Protein AF-A0A4Y2SXS8-F1 (afdb_monomer_lite)

Radius of gyration: 21.06 Å; chains: 1; bounding box: 49×28×58 Å

Sequence (157 aa):
MLSNWAQSSNNVNLASFAVSLQIAERGKPFTDVEYIKDCSIRASEELFCNFRNKAEIMKKIKDLPLSAKTVQDRTAKMSSNVTRMQVEDIQLASALSLAIDESCDIKDTAQVTLFRYVVPRSKRRTTRISTVLRANSWKRYSKCCAKMPGRQWNRYK

Foldseek 3Di:
DVVVVVVLVVVLVVVLLVVLVVCVVVVHQLQCQVVVLVVVLVVLCVVCVPPPCSVVVSVSSVPRPRDSVSSVVSVVVVVVVVVVVVVVQQVQFPDKDKDWDWDADPVRRIWIFIAMATHGPDPDDRDRDRPGPRVCVVVCSVVVVVDDDDDDDDDDD

Structure (mmCIF, N/CA/C/O backbone):
data_AF-A0A4Y2SXS8-F1
#
_entry.id   AF-A0A4Y2SXS8-F1
#
loop_
_atom_site.group_PDB
_atom_site.id
_atom_site.type_symbol
_atom_site.label_atom_id
_atom_site.label_alt_id
_atom_site.label_comp_id
_atom_site.label_asym_id
_atom_site.label_entity_id
_atom_site.label_seq_id
_atom_site.pdbx_PDB_ins_code
_atom_site.Cartn_x
_atom_site.Cartn_y
_atom_site.Cartn_z
_atom_site.occupancy
_atom_site.B_iso_or_equiv
_atom_site.auth_seq_id
_atom_site.auth_comp_id
_atom_site.auth_asym_id
_atom_site.auth_atom_id
_atom_site.pdbx_PDB_model_num
ATOM 1 N N . MET A 1 1 ? 10.613 2.197 31.551 1.00 49.41 1 MET A N 1
ATOM 2 C CA . MET A 1 1 ? 9.353 2.612 30.885 1.00 49.41 1 MET A CA 1
ATOM 3 C C . MET A 1 1 ? 9.552 3.076 29.436 1.00 49.41 1 MET A C 1
ATOM 5 O O . MET A 1 1 ? 8.738 2.705 28.603 1.00 49.41 1 MET A O 1
ATOM 9 N N . LEU A 1 2 ? 10.625 3.805 29.095 1.00 46.62 2 LEU A N 1
ATOM 10 C CA . LEU A 1 2 ? 10.875 4.302 27.724 1.00 46.62 2 LEU A CA 1
ATOM 11 C C . LEU A 1 2 ? 11.125 3.205 26.662 1.00 46.62 2 LEU A C 1
ATOM 13 O O . LEU A 1 2 ? 10.671 3.336 25.528 1.00 46.62 2 LEU A O 1
ATOM 17 N N . SER A 1 3 ? 11.788 2.102 27.023 1.00 59.22 3 SER A N 1
ATOM 18 C CA . SER A 1 3 ? 12.138 1.003 26.103 1.00 59.22 3 SER A CA 1
ATOM 19 C C . SER A 1 3 ? 10.917 0.273 25.526 1.00 59.22 3 SER A C 1
ATOM 21 O O . SER A 1 3 ? 10.840 0.053 24.319 1.00 59.22 3 SER A O 1
ATOM 23 N N . ASN A 1 4 ? 9.925 -0.032 26.366 1.00 62.31 4 ASN A N 1
ATOM 24 C CA . ASN A 1 4 ? 8.699 -0.724 25.948 1.00 62.31 4 ASN A CA 1
ATOM 25 C C . ASN A 1 4 ? 7.821 0.162 25.047 1.00 62.31 4 ASN A C 1
ATOM 27 O O . ASN A 1 4 ? 7.146 -0.332 24.145 1.00 62.31 4 ASN A O 1
ATOM 31 N N . TRP A 1 5 ? 7.851 1.481 25.263 1.00 48.94 5 TRP A N 1
ATOM 32 C CA . TRP A 1 5 ? 7.116 2.445 24.445 1.00 48.94 5 TRP A CA 1
ATOM 33 C C . TRP A 1 5 ? 7.738 2.603 23.053 1.00 48.94 5 TRP A C 1
ATOM 35 O O . TRP A 1 5 ? 7.017 2.562 22.058 1.00 48.94 5 TRP A O 1
ATOM 45 N N . ALA A 1 6 ? 9.073 2.670 22.973 1.00 54.88 6 ALA A N 1
ATOM 46 C CA . ALA A 1 6 ? 9.808 2.678 21.707 1.00 54.88 6 ALA A CA 1
ATOM 47 C C . ALA A 1 6 ? 9.620 1.374 20.907 1.00 54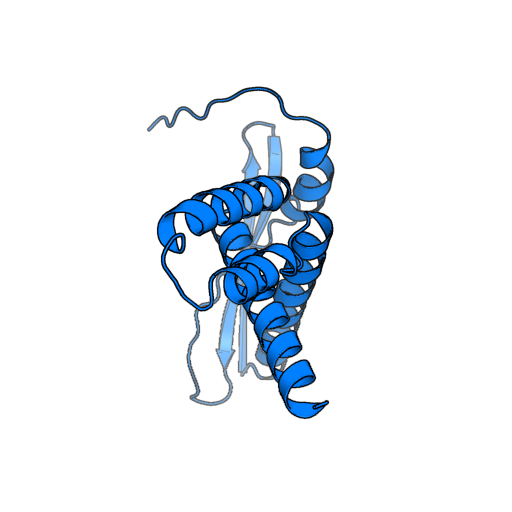.88 6 ALA A C 1
ATOM 49 O O . ALA A 1 6 ? 9.445 1.401 19.691 1.00 54.88 6 ALA A O 1
ATOM 50 N N . GLN A 1 7 ? 9.593 0.216 21.574 1.00 63.19 7 GLN A N 1
ATOM 51 C CA . GLN A 1 7 ? 9.282 -1.058 20.916 1.00 63.19 7 GLN A CA 1
ATOM 52 C C . GLN A 1 7 ? 7.836 -1.104 20.405 1.00 63.19 7 GLN A C 1
ATOM 54 O O . GLN A 1 7 ? 7.592 -1.520 19.273 1.00 63.19 7 GLN A O 1
ATOM 59 N N . SER A 1 8 ? 6.869 -0.636 21.202 1.00 63.81 8 SER A N 1
ATOM 60 C CA . SER A 1 8 ? 5.466 -0.577 20.784 1.00 63.81 8 SER A CA 1
ATOM 61 C C . SER A 1 8 ? 5.254 0.377 19.606 1.00 63.81 8 SER A C 1
ATOM 63 O O . SER A 1 8 ? 4.528 0.029 18.676 1.00 63.81 8 SER A O 1
ATOM 65 N N . SER A 1 9 ? 5.885 1.555 19.606 1.00 68.06 9 SER A N 1
ATOM 66 C CA . SER A 1 9 ? 5.781 2.511 18.497 1.00 68.06 9 SER A CA 1
ATOM 67 C C . SER A 1 9 ? 6.428 1.974 17.216 1.00 68.06 9 SER A C 1
ATOM 69 O O . SER A 1 9 ? 5.865 2.134 16.132 1.00 68.06 9 SER A O 1
ATOM 71 N N . ASN A 1 10 ? 7.542 1.243 17.330 1.00 81.38 10 ASN A N 1
ATOM 72 C CA . ASN A 1 10 ? 8.152 0.532 16.205 1.00 81.38 10 ASN A CA 1
ATOM 73 C C . ASN A 1 10 ? 7.214 -0.536 15.629 1.00 81.38 10 ASN A C 1
ATOM 75 O O . ASN A 1 10 ? 7.024 -0.587 14.415 1.00 81.38 10 ASN A O 1
ATOM 79 N N . ASN A 1 11 ? 6.559 -1.330 16.478 1.00 86.88 11 ASN A N 1
ATOM 80 C CA . ASN A 1 11 ? 5.619 -2.361 16.032 1.00 86.88 11 ASN A CA 1
ATOM 81 C C . ASN A 1 11 ? 4.381 -1.768 15.341 1.00 86.88 11 ASN A C 1
ATOM 83 O O . ASN A 1 11 ? 3.972 -2.252 14.286 1.00 86.88 11 ASN A O 1
ATOM 87 N N . VAL A 1 12 ? 3.816 -0.688 15.890 1.00 88.06 12 VAL A N 1
ATOM 88 C CA . VAL A 1 12 ? 2.689 0.047 15.288 1.00 88.06 12 VAL A CA 1
ATOM 89 C C . VAL A 1 12 ? 3.079 0.610 13.917 1.00 88.06 12 VAL A C 1
ATOM 91 O O . VAL A 1 12 ? 2.334 0.471 12.944 1.00 88.06 12 VAL A O 1
ATOM 94 N N . ASN A 1 13 ? 4.280 1.182 13.803 1.00 89.94 13 ASN A N 1
ATOM 95 C CA . ASN A 1 13 ? 4.802 1.661 12.528 1.00 89.94 13 ASN A CA 1
ATOM 96 C C . ASN A 1 13 ? 4.989 0.518 11.518 1.00 89.94 13 ASN A C 1
ATOM 98 O O . ASN A 1 13 ? 4.536 0.643 10.382 1.00 89.94 13 ASN A O 1
ATOM 102 N N . LEU A 1 14 ? 5.579 -0.613 11.906 1.00 91.06 14 LEU A N 1
ATOM 103 C CA . LEU A 1 14 ? 5.752 -1.766 11.013 1.00 91.06 14 LEU A CA 1
ATOM 104 C C . LEU A 1 14 ? 4.412 -2.318 10.511 1.00 91.06 14 LEU A C 1
ATOM 106 O O . LEU A 1 14 ? 4.238 -2.500 9.305 1.00 91.06 14 LEU A O 1
ATOM 110 N N . ALA A 1 15 ? 3.436 -2.500 11.404 1.00 93.56 15 ALA A N 1
ATOM 111 C CA . ALA A 1 15 ? 2.092 -2.946 11.037 1.00 93.56 15 ALA A CA 1
ATOM 112 C C . ALA A 1 15 ? 1.441 -2.001 10.017 1.00 93.56 15 ALA A C 1
ATOM 114 O O . ALA A 1 15 ? 0.826 -2.430 9.042 1.00 93.56 15 ALA A O 1
ATOM 115 N N . SER A 1 16 ? 1.636 -0.697 10.192 1.00 93.69 16 SER A N 1
ATOM 116 C CA . SER A 1 16 ? 1.074 0.300 9.291 1.00 93.69 16 SER A CA 1
ATOM 117 C C . SER A 1 16 ? 1.722 0.304 7.892 1.00 93.69 16 SER A C 1
ATOM 119 O O . SER A 1 16 ? 1.032 0.559 6.901 1.00 93.69 16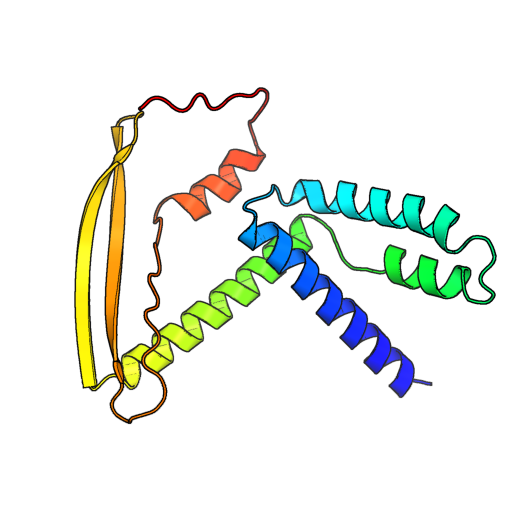 SER A O 1
ATOM 121 N N . PHE A 1 17 ? 3.012 -0.046 7.775 1.00 93.94 17 PHE A N 1
ATOM 122 C CA . PHE A 1 17 ? 3.656 -0.323 6.483 1.00 93.94 17 PHE A CA 1
ATOM 123 C C . PHE A 1 17 ? 3.100 -1.594 5.840 1.00 93.94 17 PHE A C 1
ATOM 125 O O . PHE A 1 17 ? 2.790 -1.572 4.652 1.00 93.94 17 PHE A O 1
ATOM 132 N N . ALA A 1 18 ? 2.910 -2.664 6.616 1.00 94.06 18 ALA A N 1
ATOM 133 C CA . ALA A 1 18 ? 2.363 -3.921 6.110 1.00 94.06 18 ALA A CA 1
ATOM 134 C C . ALA A 1 18 ? 0.947 -3.745 5.533 1.00 94.06 18 ALA A C 1
ATOM 136 O O . ALA A 1 18 ? 0.671 -4.198 4.423 1.00 94.06 18 ALA A O 1
ATOM 137 N N . VAL A 1 19 ? 0.070 -3.016 6.232 1.00 93.62 19 VAL A N 1
ATOM 138 C CA . VAL A 1 19 ? -1.270 -2.684 5.717 1.00 93.62 19 VAL A CA 1
ATOM 139 C C . VAL A 1 19 ? -1.171 -1.831 4.452 1.00 93.62 19 VAL A C 1
ATOM 141 O O . VAL A 1 19 ? -1.836 -2.128 3.464 1.00 93.62 19 VAL A O 1
ATOM 144 N N . SER A 1 20 ? -0.313 -0.804 4.448 1.00 93.56 20 SER A N 1
ATOM 145 C CA . SER A 1 20 ? -0.135 0.068 3.275 1.00 93.56 20 SER A CA 1
ATOM 146 C C . SER A 1 20 ? 0.323 -0.721 2.043 1.00 93.56 20 SER A C 1
ATOM 148 O O . SER A 1 20 ? -0.183 -0.495 0.946 1.00 93.56 20 SER A O 1
ATOM 150 N N . LEU A 1 21 ? 1.232 -1.685 2.229 1.00 92.88 21 LEU A N 1
ATOM 151 C CA . LEU A 1 21 ? 1.699 -2.574 1.169 1.00 92.88 21 LEU A CA 1
ATOM 152 C C . LEU A 1 21 ? 0.553 -3.424 0.608 1.00 92.88 21 LEU A C 1
ATOM 154 O O . LEU A 1 21 ? 0.367 -3.459 -0.602 1.00 92.88 21 LEU A O 1
ATOM 158 N N . GLN A 1 22 ? -0.266 -4.031 1.473 1.00 92.56 22 GLN A N 1
ATOM 159 C CA . GLN A 1 22 ? -1.412 -4.839 1.039 1.00 92.56 22 GLN A CA 1
ATOM 160 C C . GLN A 1 22 ? -2.434 -4.038 0.220 1.00 92.56 22 GLN A C 1
ATOM 162 O O . GLN A 1 22 ? -3.010 -4.558 -0.736 1.00 92.56 22 GLN A O 1
ATOM 167 N N . ILE A 1 23 ? -2.659 -2.768 0.567 1.00 91.38 23 ILE A N 1
ATOM 168 C CA . ILE A 1 23 ? -3.534 -1.873 -0.203 1.00 91.38 23 ILE A CA 1
ATOM 169 C C . ILE A 1 23 ? -2.931 -1.568 -1.577 1.00 91.38 23 ILE A C 1
ATOM 171 O O . ILE A 1 23 ? -3.634 -1.661 -2.587 1.00 91.38 23 ILE A O 1
ATOM 175 N N . ALA A 1 24 ? -1.633 -1.253 -1.618 1.00 90.62 24 ALA A N 1
ATOM 176 C CA . ALA A 1 24 ? -0.918 -0.947 -2.851 1.00 90.62 24 ALA A CA 1
ATOM 177 C C . ALA A 1 24 ? -0.865 -2.152 -3.809 1.00 90.62 24 ALA A C 1
ATOM 179 O O . ALA A 1 24 ? -1.183 -2.005 -4.988 1.00 90.62 24 ALA A O 1
ATOM 180 N N . GLU A 1 25 ? -0.543 -3.348 -3.307 1.00 89.69 25 GLU A N 1
ATOM 181 C CA . GLU A 1 25 ? -0.479 -4.592 -4.092 1.00 89.69 25 GLU A CA 1
ATOM 182 C C . GLU A 1 25 ? -1.832 -4.967 -4.704 1.00 89.69 25 GLU A C 1
ATOM 184 O O . GLU A 1 25 ? -1.902 -5.444 -5.835 1.00 89.69 25 GLU A O 1
ATOM 189 N N . ARG A 1 26 ? -2.927 -4.718 -3.977 1.00 90.06 26 ARG A N 1
ATOM 190 C CA . ARG A 1 26 ? -4.293 -5.002 -4.443 1.00 90.06 26 ARG A CA 1
ATOM 191 C C . ARG A 1 26 ? -4.892 -3.879 -5.293 1.00 90.06 26 ARG A C 1
ATOM 193 O O . ARG A 1 26 ? -6.030 -4.021 -5.743 1.00 90.06 26 ARG A O 1
ATOM 200 N N . GLY A 1 27 ? -4.175 -2.768 -5.480 1.00 88.44 27 GLY A N 1
ATOM 201 C CA . GLY A 1 27 ? -4.645 -1.600 -6.231 1.00 88.44 27 GLY A CA 1
ATOM 202 C C . GLY A 1 27 ? -5.928 -0.988 -5.664 1.00 88.44 27 GLY A C 1
ATOM 203 O O . GLY A 1 27 ? -6.772 -0.513 -6.425 1.00 88.44 27 GLY A O 1
ATOM 204 N N . LYS A 1 28 ? -6.125 -1.062 -4.342 1.00 91.12 28 LYS A N 1
ATOM 205 C CA . LYS A 1 28 ? -7.320 -0.519 -3.684 1.00 91.12 28 LYS A CA 1
ATOM 206 C C . LYS A 1 28 ? -7.172 0.988 -3.436 1.00 91.12 28 LYS A C 1
ATOM 208 O O . LYS A 1 28 ? -6.052 1.455 -3.215 1.00 91.12 28 LYS A O 1
ATOM 213 N N . PRO A 1 29 ? -8.274 1.759 -3.456 1.00 91.50 29 PRO A N 1
ATOM 214 C CA . PRO A 1 29 ? -8.257 3.158 -3.044 1.00 91.50 29 PRO A CA 1
ATOM 215 C C . PRO A 1 29 ? -7.685 3.326 -1.634 1.00 91.50 29 PRO A C 1
ATOM 217 O O . PRO A 1 29 ? -8.006 2.561 -0.729 1.00 91.50 29 PRO A O 1
ATOM 220 N N . PHE A 1 30 ? -6.872 4.360 -1.412 1.00 89.75 30 PHE A N 1
ATOM 221 C CA . PHE A 1 30 ? -6.318 4.628 -0.078 1.00 89.75 30 PHE A CA 1
ATOM 222 C C . PHE A 1 30 ? -7.386 5.059 0.931 1.00 89.75 30 PHE A C 1
ATOM 224 O O . PHE A 1 30 ? -7.183 4.897 2.127 1.00 89.75 30 PHE A O 1
ATOM 231 N N . THR A 1 31 ? -8.532 5.551 0.458 1.00 90.25 31 THR A N 1
ATOM 232 C CA . THR A 1 31 ? -9.718 5.842 1.278 1.00 90.25 31 THR A CA 1
ATOM 233 C C . THR A 1 31 ? -10.297 4.588 1.932 1.00 90.25 31 THR A C 1
ATOM 235 O O . THR A 1 31 ? -10.824 4.669 3.036 1.00 90.25 31 THR A O 1
ATOM 238 N N . ASP A 1 32 ? -10.140 3.412 1.312 1.00 89.75 32 ASP A N 1
ATOM 239 C CA . ASP A 1 32 ? -10.649 2.149 1.862 1.00 89.75 32 ASP A CA 1
ATOM 240 C C . ASP A 1 32 ? -9.946 1.776 3.177 1.00 89.75 32 ASP A C 1
ATOM 242 O O . ASP A 1 32 ? -10.458 0.961 3.942 1.00 89.75 32 ASP A O 1
ATOM 246 N N . VAL A 1 33 ? -8.779 2.365 3.473 1.00 91.56 33 VAL A N 1
ATOM 247 C CA . VAL A 1 33 ? -8.035 2.059 4.699 1.00 91.56 33 VAL A CA 1
ATOM 248 C C . VAL A 1 33 ? -8.788 2.477 5.963 1.00 91.56 33 VAL A C 1
ATOM 250 O O . VAL A 1 33 ? -8.699 1.789 6.978 1.00 91.56 33 VAL A O 1
ATOM 253 N N . GLU A 1 34 ? -9.544 3.574 5.902 1.00 90.81 34 GLU A N 1
ATOM 254 C CA . GLU A 1 34 ? -10.339 4.072 7.030 1.00 90.81 34 GLU A CA 1
ATOM 255 C C . GLU A 1 34 ? -11.495 3.108 7.306 1.00 90.81 34 GLU A C 1
ATOM 257 O O . GLU A 1 34 ? -11.659 2.637 8.430 1.00 90.81 34 GLU A O 1
ATOM 262 N N . TYR A 1 35 ? -12.180 2.670 6.245 1.00 91.44 35 TYR A N 1
ATOM 263 C CA . TYR A 1 35 ? -13.194 1.621 6.327 1.00 91.44 35 TYR A CA 1
ATOM 264 C C . TYR A 1 35 ? -12.637 0.307 6.904 1.00 91.44 35 TYR A C 1
ATOM 266 O O . TYR A 1 35 ? -13.237 -0.288 7.799 1.00 91.44 35 TYR A O 1
ATOM 274 N N . ILE A 1 36 ? -11.462 -0.141 6.445 1.00 92.06 36 ILE A N 1
ATOM 275 C CA . ILE A 1 36 ? -10.808 -1.361 6.951 1.00 92.06 36 ILE A CA 1
ATOM 276 C C . ILE A 1 36 ? -10.472 -1.228 8.441 1.00 92.06 36 ILE A C 1
ATOM 278 O O . ILE A 1 36 ? -10.630 -2.193 9.199 1.00 92.06 36 ILE A O 1
ATOM 282 N N . LYS A 1 37 ? -10.036 -0.043 8.882 1.00 92.94 37 LYS A N 1
ATOM 283 C CA . LYS A 1 37 ? -9.764 0.231 10.295 1.00 92.94 37 LYS A CA 1
ATOM 284 C C . LYS A 1 37 ? -11.044 0.138 11.129 1.00 92.94 37 LYS A C 1
ATOM 286 O O . LYS A 1 37 ? -11.039 -0.547 12.149 1.00 92.94 37 LYS A O 1
ATOM 291 N N . ASP A 1 38 ? -12.144 0.720 10.664 1.00 93.69 38 ASP A N 1
ATOM 292 C CA . ASP A 1 38 ? -13.438 0.660 11.355 1.00 93.69 38 ASP A CA 1
ATOM 293 C C . ASP A 1 38 ? -14.006 -0.763 11.422 1.00 93.69 38 ASP A C 1
ATOM 295 O O . ASP A 1 38 ? -14.574 -1.170 12.438 1.00 93.69 38 ASP A O 1
ATOM 299 N N . CYS A 1 39 ? -13.843 -1.550 10.355 1.00 94.31 39 CYS A N 1
ATOM 300 C CA . CYS A 1 39 ? -14.165 -2.977 10.366 1.00 94.31 39 CYS A CA 1
ATOM 301 C C . CYS A 1 39 ? -13.325 -3.732 11.400 1.00 94.31 39 CYS A C 1
ATOM 303 O O . CYS A 1 39 ? -13.857 -4.562 12.133 1.00 94.31 39 CYS A O 1
ATOM 305 N N . SER A 1 40 ? -12.030 -3.425 11.485 1.00 93.44 40 SER A N 1
ATOM 306 C CA . SER A 1 40 ? -11.116 -4.072 12.431 1.00 93.44 40 SER A CA 1
ATOM 307 C C . SER A 1 40 ? -11.480 -3.750 13.877 1.00 93.44 40 SER A C 1
ATOM 309 O O . SER A 1 40 ? -11.452 -4.644 14.718 1.00 93.44 40 SER A O 1
ATOM 311 N N . ILE A 1 41 ? -11.863 -2.503 14.169 1.00 94.19 41 ILE A N 1
ATOM 312 C CA . ILE A 1 41 ? -12.317 -2.081 15.501 1.00 94.19 41 ILE A CA 1
ATOM 313 C C . ILE A 1 41 ? -13.583 -2.851 15.891 1.00 94.19 41 ILE A C 1
ATOM 315 O O . ILE A 1 41 ? -13.578 -3.509 16.926 1.00 94.19 41 ILE A O 1
ATOM 319 N N . ARG A 1 42 ? -14.616 -2.846 15.039 1.00 95.44 42 ARG A N 1
ATOM 320 C CA . ARG A 1 42 ? -15.885 -3.544 15.313 1.00 95.44 42 ARG A CA 1
ATOM 321 C C . ARG A 1 42 ? -15.706 -5.051 15.487 1.00 95.44 42 ARG A C 1
ATOM 323 O O . ARG A 1 42 ? -16.207 -5.624 16.444 1.00 95.44 42 ARG A O 1
ATOM 330 N N . ALA A 1 43 ? -14.938 -5.695 14.609 1.00 95.25 43 ALA A N 1
ATOM 331 C CA . ALA A 1 43 ? -14.644 -7.121 14.745 1.00 95.25 43 ALA A CA 1
ATOM 332 C C . ALA A 1 43 ? -13.893 -7.426 16.051 1.00 95.25 43 ALA A C 1
ATOM 334 O O . ALA A 1 43 ? -14.168 -8.421 16.713 1.00 95.25 43 ALA A O 1
ATOM 335 N N . SER A 1 44 ? -12.960 -6.557 16.443 1.00 94.44 44 SER A N 1
ATOM 336 C CA . SER A 1 44 ? -12.161 -6.738 17.658 1.00 94.44 44 SER A CA 1
ATOM 337 C C . SER A 1 44 ? -12.976 -6.562 18.942 1.00 94.44 44 SER A C 1
ATOM 339 O O . SER A 1 44 ? -12.659 -7.195 19.949 1.00 94.44 44 SER A O 1
ATOM 341 N N . GLU A 1 45 ? -14.030 -5.743 18.925 1.00 92.94 45 GLU A N 1
ATOM 342 C CA . GLU A 1 45 ? -14.936 -5.588 20.071 1.00 92.94 45 GLU A CA 1
ATOM 343 C C . GLU A 1 45 ? -15.626 -6.904 20.429 1.00 92.94 45 GLU A C 1
ATOM 345 O O . GLU A 1 45 ? -15.679 -7.253 21.613 1.00 92.94 45 GLU A O 1
ATOM 350 N N . GLU A 1 46 ? -16.056 -7.643 19.405 1.00 93.94 46 GLU A N 1
ATOM 351 C CA . GLU A 1 46 ? -16.710 -8.945 19.530 1.00 93.94 46 GLU A CA 1
ATOM 352 C C . GLU A 1 46 ? -15.702 -10.072 19.790 1.00 93.94 46 GLU A C 1
ATOM 354 O O . GLU A 1 46 ? -15.854 -10.847 20.734 1.00 93.94 46 GLU A O 1
ATOM 359 N N . LEU A 1 47 ? -14.617 -10.141 19.009 1.00 94.69 47 LEU A N 1
ATOM 360 C CA . LEU A 1 47 ? -13.622 -11.218 19.106 1.00 94.69 47 LEU A CA 1
ATOM 361 C C . LEU A 1 47 ? -12.896 -11.241 20.455 1.00 94.69 47 LEU A C 1
ATOM 363 O O . LEU A 1 47 ? -12.566 -12.311 20.965 1.00 94.69 47 LEU A O 1
ATOM 367 N N . PHE A 1 48 ? -12.643 -10.068 21.041 1.00 93.81 48 PHE A N 1
ATOM 368 C CA . PHE A 1 48 ? -11.899 -9.943 22.295 1.00 93.81 48 PHE A CA 1
ATOM 369 C C . PHE A 1 48 ? -12.795 -9.577 23.484 1.00 93.81 48 PHE A C 1
ATOM 371 O O . PHE A 1 48 ? -12.282 -9.129 24.510 1.00 93.81 48 PHE A O 1
ATOM 378 N N . CYS A 1 49 ? -14.117 -9.763 23.383 1.00 90.12 49 CYS A N 1
ATOM 379 C CA . CYS A 1 49 ? -15.076 -9.360 24.418 1.00 90.12 49 CYS A CA 1
ATOM 380 C C . CYS A 1 49 ? -14.739 -9.906 25.819 1.00 90.12 49 CYS A C 1
ATOM 382 O O . CYS A 1 49 ? -14.823 -9.158 26.791 1.00 90.12 49 CYS A O 1
ATOM 384 N N . ASN A 1 50 ? -14.261 -11.153 25.902 1.00 93.50 50 ASN A N 1
ATOM 385 C CA . ASN A 1 50 ? -13.948 -11.858 27.152 1.00 93.50 50 ASN A CA 1
ATOM 386 C C . ASN A 1 50 ? -12.450 -11.857 27.518 1.00 93.50 50 ASN A C 1
ATOM 388 O O . ASN A 1 50 ? -12.030 -12.530 28.460 1.00 93.50 50 ASN A O 1
ATOM 392 N N . PHE A 1 51 ? -11.608 -11.141 26.767 1.00 93.62 51 PHE A N 1
ATOM 393 C CA . PHE A 1 51 ? -10.162 -11.140 26.992 1.00 93.62 51 PHE A CA 1
ATOM 394 C C . PHE A 1 51 ? -9.779 -10.146 28.094 1.00 93.62 51 PHE A C 1
ATOM 396 O O . PHE A 1 51 ? -10.145 -8.973 28.038 1.00 93.62 51 PHE A O 1
ATOM 403 N N . ARG A 1 52 ? -8.925 -10.571 29.039 1.00 93.50 52 ARG A N 1
ATOM 404 C CA . ARG A 1 52 ? -8.387 -9.692 30.101 1.00 93.50 52 ARG A CA 1
ATOM 405 C C . ARG A 1 52 ? -7.667 -8.453 29.543 1.00 93.50 52 ARG A C 1
ATOM 407 O O . ARG A 1 52 ? -7.748 -7.383 30.133 1.00 93.50 52 ARG A O 1
ATOM 414 N N . ASN A 1 53 ? -7.034 -8.578 28.372 1.00 93.75 53 ASN A N 1
ATOM 415 C CA . ASN A 1 53 ? -6.265 -7.504 27.728 1.00 93.75 53 ASN A CA 1
ATOM 416 C C . ASN A 1 53 ? -7.048 -6.764 26.624 1.00 93.75 53 ASN A C 1
ATOM 418 O O . ASN A 1 53 ? -6.440 -6.076 25.802 1.00 93.75 53 ASN A O 1
ATOM 422 N N . LYS A 1 54 ? -8.387 -6.883 26.583 1.00 92.81 54 LYS A N 1
ATOM 423 C CA . LYS A 1 54 ? -9.246 -6.260 25.556 1.00 92.81 54 LYS A CA 1
ATOM 424 C C . LYS A 1 54 ? -8.907 -4.786 25.326 1.00 92.81 54 LYS A C 1
ATOM 426 O O . LYS A 1 54 ? -8.693 -4.371 24.190 1.00 92.81 54 LYS A O 1
ATOM 431 N N . ALA A 1 55 ? -8.823 -4.002 26.400 1.00 92.50 55 ALA A N 1
ATOM 432 C CA . ALA A 1 55 ? -8.575 -2.564 26.314 1.00 92.50 55 ALA A CA 1
ATOM 433 C C . ALA A 1 55 ? -7.224 -2.233 25.656 1.00 92.50 55 ALA A C 1
ATOM 435 O O . ALA A 1 55 ? -7.140 -1.297 24.862 1.00 92.50 55 ALA A O 1
ATOM 436 N N . GLU A 1 56 ? -6.180 -3.018 25.934 1.00 91.44 56 GLU A N 1
ATOM 437 C CA . GLU A 1 56 ? -4.852 -2.807 25.351 1.00 91.44 56 GLU A CA 1
ATOM 438 C C . GLU A 1 56 ? -4.835 -3.130 23.849 1.00 91.44 56 GLU A C 1
ATOM 440 O O . GLU A 1 56 ? -4.289 -2.361 23.055 1.00 91.44 56 GLU A O 1
ATOM 445 N N . ILE A 1 57 ? -5.479 -4.232 23.447 1.00 90.75 57 ILE A N 1
ATOM 446 C CA . ILE A 1 57 ? -5.598 -4.637 22.038 1.00 90.75 57 ILE A CA 1
ATOM 447 C C . ILE A 1 57 ? -6.390 -3.584 21.256 1.00 90.75 57 ILE A C 1
ATOM 449 O O . ILE A 1 57 ? -5.924 -3.084 20.232 1.00 90.75 57 ILE A O 1
ATOM 453 N N . MET A 1 58 ? -7.550 -3.183 21.781 1.00 92.69 58 MET A N 1
ATOM 454 C CA . MET A 1 58 ? -8.401 -2.159 21.172 1.00 92.69 58 MET A CA 1
ATOM 455 C C . MET A 1 58 ? -7.669 -0.828 21.020 1.00 92.69 58 MET A C 1
ATOM 457 O O . MET A 1 58 ? -7.765 -0.186 19.973 1.00 92.69 58 MET A O 1
ATOM 461 N N . LYS A 1 59 ? -6.904 -0.423 22.040 1.00 92.44 59 LYS A N 1
ATOM 462 C CA . LYS A 1 59 ? -6.082 0.785 21.984 1.00 92.44 59 LYS A CA 1
ATOM 463 C C . LYS A 1 59 ? -5.041 0.700 20.867 1.00 92.44 59 LYS A C 1
ATOM 465 O O . LYS A 1 59 ? -4.957 1.617 20.063 1.00 92.44 59 LYS A O 1
ATOM 470 N N . LYS A 1 60 ? -4.315 -0.415 20.744 1.00 91.88 60 LYS A N 1
ATOM 471 C CA . LYS A 1 60 ? -3.308 -0.606 19.682 1.00 91.88 60 LYS A CA 1
ATOM 472 C C . LYS A 1 60 ? -3.899 -0.530 18.269 1.00 91.88 60 LYS A C 1
ATOM 474 O O . LYS A 1 60 ? -3.255 0.016 17.378 1.00 91.88 60 LYS A O 1
ATOM 479 N N . ILE A 1 61 ? -5.117 -1.034 18.061 1.00 91.94 61 ILE A N 1
ATOM 480 C CA . ILE A 1 61 ? -5.813 -0.945 16.765 1.00 91.94 61 ILE A CA 1
ATOM 481 C C . ILE A 1 61 ? -6.250 0.499 16.479 1.00 91.94 61 ILE A C 1
ATOM 483 O O . ILE A 1 61 ? -6.070 0.992 15.364 1.00 91.94 61 ILE A O 1
ATOM 487 N N . LYS A 1 62 ? -6.784 1.204 17.484 1.00 91.62 62 LYS A N 1
ATOM 488 C CA . LYS A 1 62 ? -7.192 2.614 17.360 1.00 91.62 62 LYS A CA 1
ATOM 489 C C . LYS A 1 62 ? -6.002 3.540 17.111 1.00 91.62 62 LYS A C 1
ATOM 491 O O . LYS A 1 62 ? -6.086 4.404 16.238 1.00 91.62 62 LYS A O 1
ATOM 496 N N . ASP A 1 63 ? -4.887 3.301 17.791 1.00 91.44 63 ASP A N 1
ATOM 497 C CA . ASP A 1 63 ? -3.652 4.080 17.669 1.00 91.44 63 ASP A CA 1
ATOM 498 C C . ASP A 1 63 ? -2.886 3.777 16.369 1.00 91.44 63 ASP A C 1
ATOM 500 O O . ASP A 1 63 ? -1.931 4.479 16.035 1.00 91.44 63 ASP A O 1
ATOM 504 N N . LEU A 1 64 ? -3.297 2.760 15.598 1.00 91.50 64 LEU A N 1
ATOM 505 C CA . LEU A 1 64 ? -2.655 2.420 14.333 1.00 91.50 64 LEU A CA 1
ATOM 506 C C . LEU A 1 64 ? -2.808 3.587 13.333 1.00 91.50 64 LEU A C 1
ATOM 508 O O . LEU A 1 64 ? -3.936 3.950 12.973 1.00 91.50 64 LEU A O 1
ATOM 512 N N . PRO A 1 65 ? -1.704 4.183 12.847 1.00 90.00 65 PRO A N 1
ATOM 513 C CA . PRO A 1 65 ? -1.742 5.340 11.959 1.00 90.00 65 PRO A CA 1
ATOM 514 C C . PRO A 1 65 ? -2.137 4.913 10.541 1.00 90.00 65 PRO A C 1
ATOM 516 O O . PRO A 1 65 ? -1.281 4.694 9.683 1.00 90.00 65 PRO A O 1
ATOM 519 N N . LEU A 1 66 ? -3.438 4.776 10.301 1.00 90.81 66 LEU A N 1
ATOM 520 C CA . LEU A 1 66 ? -4.030 4.466 9.004 1.00 90.81 66 LEU A CA 1
ATOM 521 C C . LEU A 1 66 ? -4.991 5.588 8.623 1.00 90.81 66 LEU A C 1
ATOM 523 O O . LEU A 1 66 ? -6.140 5.607 9.048 1.00 90.81 66 LEU A O 1
ATOM 527 N N . SER A 1 67 ? -4.486 6.525 7.832 1.00 92.19 67 SER A N 1
ATOM 528 C CA . SER A 1 67 ? -5.291 7.477 7.069 1.00 92.19 67 SER A CA 1
ATOM 529 C C . SER A 1 67 ? -4.875 7.384 5.610 1.00 92.19 67 SER A C 1
ATOM 531 O O . SER A 1 67 ? -3.757 6.934 5.319 1.00 92.19 67 SER A O 1
ATOM 533 N N . ALA A 1 68 ? -5.727 7.849 4.696 1.00 92.69 68 ALA A N 1
ATOM 534 C CA . ALA A 1 68 ? -5.410 7.832 3.268 1.00 92.69 68 ALA A CA 1
ATOM 535 C C . ALA A 1 68 ? -4.054 8.505 2.967 1.00 92.69 68 ALA A C 1
ATOM 537 O O . ALA A 1 68 ? -3.225 7.950 2.244 1.00 92.69 68 ALA A O 1
ATOM 538 N N . LYS A 1 69 ? -3.781 9.649 3.613 1.00 93.25 69 LYS A N 1
ATOM 539 C CA . LYS A 1 69 ? -2.499 10.364 3.514 1.00 93.25 69 LYS A CA 1
ATOM 540 C C . LYS A 1 69 ? -1.325 9.526 4.021 1.00 93.25 69 LYS A C 1
ATOM 542 O O . LYS A 1 69 ? -0.300 9.431 3.357 1.00 93.25 69 LYS A O 1
ATOM 547 N N . THR A 1 70 ? -1.480 8.865 5.166 1.00 93.06 70 THR A N 1
ATOM 548 C CA . THR A 1 70 ? -0.390 8.059 5.730 1.00 93.06 70 THR A CA 1
ATOM 549 C C . THR A 1 70 ? -0.066 6.850 4.845 1.00 93.06 70 THR A C 1
ATOM 551 O O . THR A 1 70 ? 1.103 6.523 4.648 1.00 93.06 70 THR A O 1
ATOM 554 N N . VAL A 1 71 ? -1.083 6.191 4.277 1.00 92.75 71 VAL A N 1
ATOM 555 C CA . VAL A 1 71 ? -0.886 5.088 3.320 1.00 92.75 71 VAL A CA 1
ATOM 556 C C . VAL A 1 71 ? -0.193 5.584 2.054 1.00 92.75 71 VAL A C 1
ATOM 558 O O . VAL A 1 71 ? 0.731 4.925 1.575 1.00 92.75 71 VAL A O 1
ATOM 561 N N . GLN A 1 72 ? -0.578 6.755 1.543 1.00 93.19 72 GLN A N 1
ATOM 562 C CA . GLN A 1 72 ? 0.087 7.390 0.408 1.00 93.19 72 GLN A CA 1
ATOM 563 C C . GLN A 1 72 ? 1.572 7.651 0.696 1.00 93.19 72 GLN A C 1
ATOM 565 O O . GLN A 1 72 ? 2.423 7.202 -0.072 1.00 93.19 72 GLN A O 1
ATOM 570 N N . ASP A 1 73 ? 1.891 8.311 1.812 1.00 94.31 73 ASP A N 1
ATOM 571 C CA . ASP A 1 73 ? 3.267 8.652 2.195 1.00 94.31 73 ASP A CA 1
ATOM 572 C C . ASP A 1 73 ? 4.131 7.394 2.363 1.00 94.31 73 ASP A C 1
ATOM 574 O O . ASP A 1 73 ? 5.267 7.321 1.884 1.00 94.31 73 ASP A O 1
ATOM 578 N N . ARG A 1 74 ? 3.583 6.348 2.994 1.00 94.19 74 ARG A N 1
ATOM 579 C CA . ARG A 1 74 ? 4.286 5.067 3.148 1.00 94.19 74 ARG A CA 1
ATOM 580 C C . ARG A 1 74 ? 4.474 4.346 1.828 1.00 94.19 74 ARG A C 1
ATOM 582 O O . ARG A 1 74 ? 5.550 3.802 1.600 1.00 94.19 74 ARG A O 1
ATOM 589 N N . THR A 1 75 ? 3.470 4.357 0.958 1.00 93.50 75 THR A N 1
ATOM 590 C CA . THR A 1 75 ? 3.568 3.766 -0.382 1.00 93.50 75 THR A CA 1
ATOM 591 C C . THR A 1 75 ? 4.635 4.477 -1.207 1.00 93.50 75 THR A C 1
ATOM 593 O O . THR A 1 75 ? 5.471 3.816 -1.821 1.00 93.50 75 THR A O 1
ATOM 596 N N . ALA A 1 76 ? 4.693 5.809 -1.145 1.00 92.50 76 ALA A N 1
ATOM 597 C CA . ALA A 1 76 ? 5.747 6.593 -1.779 1.00 92.50 76 ALA A CA 1
ATOM 598 C C . ALA A 1 76 ? 7.135 6.246 -1.216 1.00 92.50 76 ALA A C 1
ATOM 600 O O . ALA A 1 76 ? 8.072 6.048 -1.986 1.00 92.50 76 ALA A O 1
ATOM 601 N N . LYS A 1 77 ? 7.267 6.094 0.110 1.00 93.56 77 LYS A N 1
ATOM 602 C CA . LYS A 1 77 ? 8.530 5.703 0.760 1.00 93.56 77 LYS A CA 1
ATOM 603 C C . LYS A 1 77 ? 8.972 4.277 0.415 1.00 93.56 77 LYS A C 1
ATOM 605 O O . LYS A 1 77 ? 10.157 4.028 0.216 1.00 93.56 77 LYS A O 1
ATOM 610 N N . MET A 1 78 ? 8.039 3.329 0.333 1.00 93.31 78 MET A N 1
ATOM 611 C CA . MET A 1 78 ? 8.338 1.968 -0.124 1.00 93.31 78 MET A CA 1
ATOM 612 C C . MET A 1 78 ? 8.765 1.976 -1.592 1.00 93.31 78 MET A C 1
ATOM 614 O O . MET A 1 78 ? 9.772 1.363 -1.939 1.00 93.31 78 MET A O 1
ATOM 618 N N . SER A 1 79 ? 8.058 2.729 -2.437 1.00 91.56 79 SER A N 1
ATOM 619 C CA . SER A 1 79 ? 8.411 2.884 -3.846 1.00 91.56 79 SER A CA 1
ATOM 620 C C . SER A 1 79 ? 9.786 3.522 -4.025 1.00 91.56 79 SER A C 1
ATOM 622 O O . SER A 1 79 ? 10.558 3.038 -4.843 1.00 91.56 79 SER A O 1
ATOM 624 N N . SER A 1 80 ? 10.124 4.569 -3.267 1.00 92.88 80 SER A N 1
ATOM 625 C CA . SER A 1 80 ? 11.441 5.206 -3.361 1.00 92.88 80 SER A CA 1
ATOM 626 C C . SER A 1 80 ? 12.559 4.273 -2.903 1.00 92.88 80 SER A C 1
ATOM 628 O O . SER A 1 80 ? 13.626 4.260 -3.513 1.00 92.88 80 SER A O 1
ATOM 630 N N . ASN A 1 81 ? 12.308 3.434 -1.893 1.00 90.25 81 ASN A N 1
ATOM 631 C CA . ASN A 1 81 ? 13.252 2.399 -1.485 1.00 90.25 81 ASN A CA 1
ATOM 632 C C . ASN A 1 81 ? 13.482 1.362 -2.595 1.00 90.25 81 ASN A C 1
ATOM 634 O O . ASN A 1 81 ? 14.628 1.014 -2.866 1.00 90.25 81 ASN A O 1
ATOM 638 N N . VAL A 1 82 ? 12.418 0.907 -3.269 1.00 88.12 82 VAL A N 1
ATOM 639 C CA . VAL A 1 82 ? 12.531 0.007 -4.429 1.00 88.12 82 VAL A CA 1
ATOM 640 C C . VAL A 1 82 ? 13.306 0.674 -5.563 1.00 88.12 82 VAL A C 1
ATOM 642 O O . VAL A 1 82 ? 14.233 0.067 -6.088 1.00 88.12 82 VAL A O 1
ATOM 645 N N . THR A 1 83 ? 12.999 1.930 -5.898 1.00 89.50 83 THR A N 1
ATOM 646 C CA . THR A 1 83 ? 13.733 2.686 -6.923 1.00 89.50 83 THR A CA 1
ATOM 647 C C . THR A 1 83 ? 15.212 2.819 -6.575 1.00 89.50 83 THR A C 1
ATOM 649 O O . THR A 1 83 ? 16.059 2.592 -7.432 1.00 89.50 83 THR A O 1
ATOM 652 N N . ARG A 1 84 ? 15.546 3.137 -5.319 1.00 90.81 84 ARG A N 1
ATOM 653 C CA . ARG A 1 84 ? 16.937 3.241 -4.860 1.00 90.81 84 ARG A CA 1
ATOM 654 C C . ARG A 1 84 ? 17.686 1.918 -5.038 1.00 90.81 84 ARG A C 1
ATOM 656 O O . ARG A 1 84 ? 18.751 1.918 -5.643 1.00 90.81 84 ARG A O 1
ATOM 663 N N . MET A 1 85 ? 17.106 0.804 -4.583 1.00 86.75 85 MET A N 1
ATOM 664 C CA . MET A 1 85 ? 17.702 -0.528 -4.767 1.00 86.75 85 MET A CA 1
ATOM 665 C C . MET A 1 85 ? 17.884 -0.861 -6.253 1.00 86.75 85 MET A C 1
ATOM 667 O O . MET A 1 85 ? 18.935 -1.344 -6.655 1.00 86.75 85 MET A O 1
ATOM 671 N N . GLN A 1 86 ? 16.896 -0.536 -7.093 1.00 86.25 86 GLN A N 1
ATOM 672 C CA . GLN A 1 86 ? 17.007 -0.741 -8.537 1.00 86.25 86 GLN A CA 1
ATOM 673 C C . GLN A 1 86 ? 18.155 0.065 -9.146 1.00 86.25 86 GLN A C 1
ATOM 675 O O . GLN A 1 86 ? 18.855 -0.479 -9.993 1.00 86.25 86 GLN A O 1
ATOM 680 N N . VAL A 1 87 ? 18.349 1.325 -8.733 1.00 89.25 87 VAL A N 1
ATOM 681 C CA . VAL A 1 87 ? 19.459 2.189 -9.181 1.00 89.25 87 VAL A CA 1
ATOM 682 C C . VAL A 1 87 ? 20.811 1.589 -8.798 1.00 89.25 87 VAL A C 1
ATOM 684 O O . VAL A 1 87 ? 21.688 1.489 -9.654 1.00 89.25 87 VAL A O 1
ATOM 687 N N . GLU A 1 88 ? 20.957 1.139 -7.553 1.00 90.12 88 GLU A N 1
ATOM 688 C CA . GLU A 1 88 ? 22.162 0.456 -7.063 1.00 90.12 88 GLU A CA 1
ATOM 689 C C . GLU A 1 88 ? 22.451 -0.812 -7.890 1.00 90.12 88 GLU A C 1
ATOM 691 O O . GLU A 1 88 ? 23.571 -1.008 -8.366 1.00 90.12 88 GLU A O 1
ATOM 696 N N . ASP A 1 89 ? 21.422 -1.613 -8.186 1.00 86.12 89 ASP A N 1
ATOM 697 C CA . ASP A 1 89 ? 21.544 -2.792 -9.050 1.00 86.12 89 ASP A CA 1
ATOM 698 C C . ASP A 1 89 ? 21.940 -2.435 -10.495 1.00 86.12 89 ASP A C 1
ATOM 700 O O . ASP A 1 89 ? 22.605 -3.225 -11.167 1.00 86.12 89 ASP A O 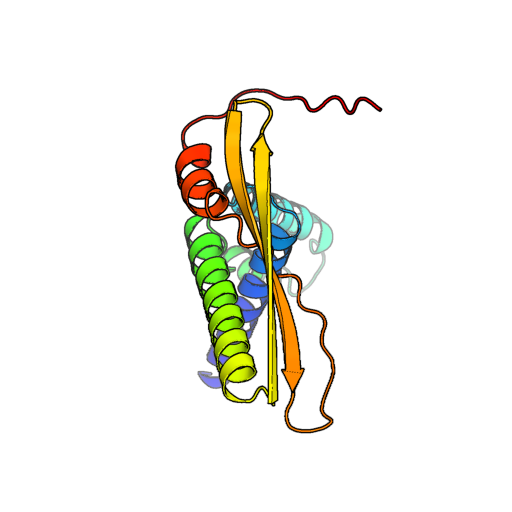1
ATOM 704 N N . ILE A 1 90 ? 21.545 -1.260 -11.012 1.00 87.38 90 ILE A N 1
ATOM 705 C CA . ILE A 1 90 ? 22.001 -0.775 -12.330 1.00 87.38 90 ILE A CA 1
ATOM 706 C C . ILE A 1 90 ? 23.487 -0.468 -12.301 1.00 87.38 90 ILE A C 1
ATOM 708 O O . ILE A 1 90 ? 24.209 -0.888 -13.201 1.00 87.38 90 ILE A O 1
ATOM 712 N N . GLN A 1 91 ? 23.934 0.256 -11.280 1.00 88.81 91 GLN A N 1
ATOM 713 C CA . GLN A 1 91 ? 25.325 0.681 -11.154 1.00 88.81 91 GLN A CA 1
ATOM 714 C C . GLN A 1 91 ? 26.277 -0.514 -11.021 1.00 88.81 91 GLN A C 1
ATOM 716 O O . GLN A 1 91 ? 27.398 -0.472 -11.524 1.00 88.81 91 GLN A O 1
ATOM 721 N N . LEU A 1 92 ? 25.820 -1.599 -10.390 1.00 89.00 92 LEU A N 1
ATOM 722 C CA . LEU A 1 92 ? 26.589 -2.832 -10.211 1.00 89.00 92 LEU A CA 1
ATOM 723 C C . LEU A 1 92 ? 26.457 -3.830 -11.375 1.00 89.00 92 LEU A C 1
ATOM 725 O O . LEU A 1 92 ? 27.101 -4.885 -11.357 1.00 89.00 92 LEU A O 1
ATOM 729 N N . ALA A 1 93 ? 25.632 -3.546 -12.383 1.00 87.56 93 ALA A N 1
ATOM 730 C CA . ALA A 1 93 ? 25.418 -4.456 -13.500 1.00 87.56 93 ALA A CA 1
ATOM 731 C C . ALA A 1 93 ? 26.678 -4.597 -14.378 1.00 87.56 93 ALA A C 1
ATOM 733 O O . ALA A 1 93 ? 27.443 -3.653 -14.579 1.00 87.56 93 ALA A O 1
ATOM 734 N N . SER A 1 94 ? 26.910 -5.794 -14.921 1.00 90.69 94 SER A N 1
ATOM 735 C CA . SER A 1 94 ? 27.902 -6.014 -15.982 1.00 90.69 94 SER A CA 1
ATOM 736 C C . SER A 1 94 ? 27.343 -5.641 -17.351 1.00 90.69 94 SER A C 1
ATOM 738 O O . SER A 1 94 ? 28.071 -5.103 -18.180 1.00 90.69 94 SER A O 1
ATOM 740 N N . ALA A 1 95 ? 26.055 -5.907 -17.570 1.00 88.12 95 ALA A N 1
ATOM 741 C CA . ALA A 1 95 ? 25.330 -5.576 -18.786 1.00 88.12 95 ALA A CA 1
ATOM 742 C C . ALA A 1 95 ? 23.854 -5.272 -18.480 1.00 88.12 95 ALA A C 1
ATOM 744 O O . ALA A 1 95 ? 23.288 -5.734 -17.484 1.00 88.12 95 ALA A O 1
ATOM 745 N N . LEU A 1 96 ? 23.228 -4.498 -19.365 1.00 87.44 96 LEU A N 1
ATOM 746 C CA . LEU A 1 96 ? 21.844 -4.047 -19.270 1.00 87.44 96 LEU A CA 1
ATOM 747 C C . LEU A 1 96 ? 21.211 -4.057 -20.667 1.00 87.44 96 LEU A C 1
ATOM 749 O O . LEU A 1 96 ? 21.816 -3.568 -21.614 1.00 87.44 96 LEU A O 1
ATOM 753 N N . SER A 1 97 ? 19.985 -4.563 -20.779 1.00 87.81 97 SER A N 1
ATOM 754 C CA . SER A 1 97 ? 19.138 -4.418 -21.967 1.00 87.81 97 SER A CA 1
ATOM 755 C C . SER A 1 97 ? 17.817 -3.746 -21.589 1.00 87.81 97 SER A C 1
ATOM 757 O O . SER A 1 97 ? 17.273 -3.996 -20.508 1.00 87.81 97 SER A O 1
ATOM 759 N N . LEU A 1 98 ? 17.325 -2.871 -22.465 1.00 87.94 98 LEU A N 1
ATOM 760 C CA . LEU A 1 98 ? 16.061 -2.156 -22.321 1.00 87.94 98 LEU A CA 1
ATOM 761 C C . LEU A 1 98 ? 15.185 -2.459 -23.538 1.00 87.94 98 LEU A C 1
ATOM 763 O O . LEU A 1 98 ? 15.659 -2.361 -24.666 1.00 87.94 98 LEU A O 1
ATOM 767 N N . ALA A 1 99 ? 13.921 -2.798 -23.309 1.00 89.31 99 ALA A N 1
ATOM 768 C CA . ALA A 1 99 ? 12.908 -2.905 -24.353 1.00 89.31 99 ALA A CA 1
ATOM 769 C C . ALA A 1 99 ? 11.812 -1.873 -24.082 1.00 89.31 99 ALA A C 1
ATOM 771 O O . ALA A 1 99 ? 11.337 -1.750 -22.952 1.00 89.31 99 ALA A O 1
ATOM 772 N N . ILE A 1 100 ? 11.448 -1.111 -25.108 1.00 90.56 100 ILE A N 1
ATOM 773 C CA . ILE A 1 100 ? 10.445 -0.050 -25.039 1.00 90.56 100 ILE A CA 1
ATOM 774 C C . ILE A 1 100 ? 9.285 -0.481 -25.926 1.00 90.56 100 ILE A C 1
ATOM 776 O O . ILE A 1 100 ? 9.498 -0.806 -27.090 1.00 90.56 100 ILE A O 1
ATOM 780 N N . ASP A 1 101 ? 8.088 -0.501 -25.356 1.00 90.38 101 ASP A N 1
ATOM 781 C CA . ASP A 1 101 ? 6.853 -0.873 -26.036 1.00 90.38 101 ASP A CA 1
ATOM 782 C C . ASP A 1 101 ? 5.850 0.275 -25.910 1.00 90.38 101 ASP A C 1
ATOM 784 O O . ASP A 1 101 ? 5.555 0.725 -24.799 1.00 90.38 101 ASP A O 1
ATOM 788 N N . GLU A 1 102 ? 5.362 0.781 -27.038 1.00 90.75 102 GLU A N 1
ATOM 789 C CA . GLU A 1 102 ? 4.332 1.815 -27.090 1.00 90.75 102 GLU A CA 1
ATOM 790 C C . GLU A 1 102 ? 3.000 1.184 -27.502 1.00 90.75 102 GLU A C 1
ATOM 792 O O . GLU A 1 102 ? 2.908 0.477 -28.501 1.00 90.75 102 GLU A O 1
ATOM 797 N N . SER A 1 103 ? 1.953 1.454 -26.728 1.00 88.06 103 SER A N 1
ATOM 798 C CA . SER A 1 103 ? 0.588 0.999 -26.992 1.00 88.06 103 SER A CA 1
ATOM 799 C C . SER A 1 103 ? -0.400 2.131 -26.734 1.00 88.06 103 SER A C 1
ATOM 801 O O . SER A 1 103 ? -0.107 3.054 -25.978 1.00 88.06 103 SER A O 1
ATOM 803 N N . CYS A 1 104 ? -1.594 2.064 -27.313 1.00 90.88 104 CYS A N 1
ATOM 804 C CA . CYS A 1 104 ? -2.673 3.006 -27.018 1.00 90.88 104 CYS A CA 1
ATOM 805 C C . CYS A 1 104 ? -3.736 2.330 -26.146 1.00 90.88 104 CYS A C 1
ATOM 807 O O . CYS A 1 104 ? -4.053 1.157 -26.346 1.00 90.88 104 CYS A O 1
ATOM 809 N N . ASP A 1 105 ? -4.296 3.053 -25.168 1.00 89.62 105 ASP A N 1
ATOM 810 C CA . ASP A 1 105 ? -5.497 2.574 -24.475 1.00 89.62 105 ASP A CA 1
ATOM 811 C C . ASP A 1 105 ? -6.767 2.786 -25.305 1.00 89.62 105 ASP A C 1
ATOM 813 O O . ASP A 1 105 ? -6.758 3.450 -26.333 1.00 89.62 105 ASP A O 1
ATOM 817 N N . ILE A 1 106 ? -7.890 2.244 -24.827 1.00 87.75 106 ILE A N 1
ATOM 818 C CA . ILE A 1 106 ? -9.205 2.362 -25.483 1.00 87.75 106 ILE A CA 1
ATOM 819 C C . ILE A 1 106 ? -9.695 3.816 -25.644 1.00 87.75 106 ILE A C 1
ATOM 821 O O . ILE A 1 106 ? -10.729 4.055 -26.256 1.00 87.75 106 ILE A O 1
ATOM 825 N N . LYS A 1 107 ? -9.004 4.784 -25.030 1.00 92.31 107 LYS A N 1
ATOM 826 C CA . LYS A 1 107 ? -9.281 6.220 -25.130 1.00 92.31 107 LYS A CA 1
ATOM 827 C C . LYS A 1 107 ? -8.201 6.943 -25.942 1.00 92.31 107 LYS A C 1
ATOM 829 O O . LYS A 1 107 ? -8.004 8.137 -25.724 1.00 92.31 107 LYS A O 1
ATOM 834 N N . ASP A 1 108 ? -7.462 6.216 -26.780 1.00 87.81 108 ASP A N 1
ATOM 835 C CA . ASP A 1 108 ? -6.340 6.698 -27.591 1.00 87.81 108 ASP A CA 1
ATOM 836 C C . ASP A 1 108 ? -5.256 7.426 -26.783 1.00 87.81 108 ASP A C 1
ATOM 838 O O . ASP A 1 108 ? -4.538 8.293 -27.280 1.00 87.81 108 ASP A O 1
ATOM 842 N N . THR A 1 109 ? -5.105 7.084 -25.500 1.00 86.50 109 THR A N 1
ATOM 843 C CA . THR A 1 109 ? -3.990 7.597 -24.704 1.00 86.50 109 THR A CA 1
ATOM 844 C C . THR A 1 109 ? -2.773 6.715 -24.946 1.00 86.50 109 THR A C 1
ATOM 846 O O . THR A 1 109 ? -2.774 5.555 -24.527 1.00 86.50 109 THR A O 1
ATOM 849 N N . ALA A 1 110 ? -1.725 7.273 -25.556 1.00 88.94 110 ALA A N 1
ATOM 850 C CA . ALA A 1 110 ? -0.436 6.602 -25.698 1.00 88.94 110 ALA A CA 1
ATOM 851 C C . ALA A 1 110 ? 0.147 6.222 -24.320 1.00 88.94 110 ALA A C 1
ATOM 853 O O . ALA A 1 110 ? 0.185 7.017 -23.368 1.00 88.94 110 ALA A O 1
ATOM 854 N N . GLN A 1 111 ? 0.586 4.975 -24.201 1.00 86.19 111 GLN A N 1
ATOM 855 C CA . GLN A 1 111 ? 1.204 4.369 -23.032 1.00 86.19 111 GLN A CA 1
ATOM 856 C C . GLN A 1 111 ? 2.525 3.734 -23.455 1.00 86.19 111 GLN A C 1
ATOM 858 O O . GLN A 1 111 ? 2.553 2.847 -24.301 1.00 86.19 111 GLN A O 1
ATOM 863 N N . VAL A 1 112 ? 3.614 4.155 -22.816 1.00 88.69 112 VAL A N 1
ATOM 864 C CA . VAL A 1 112 ? 4.941 3.570 -23.020 1.00 88.69 112 VAL A CA 1
ATOM 865 C C . VAL A 1 112 ? 5.271 2.669 -21.836 1.00 88.69 112 VAL A C 1
ATOM 867 O O . VAL A 1 112 ? 5.210 3.107 -20.683 1.00 88.69 112 VAL A O 1
ATOM 870 N N . THR A 1 113 ? 5.628 1.421 -22.120 1.00 86.19 113 THR A N 1
ATOM 871 C CA . THR A 1 113 ? 6.129 0.447 -21.152 1.00 86.19 113 THR A CA 1
ATOM 872 C C . THR A 1 113 ? 7.613 0.217 -21.391 1.00 86.19 113 THR A C 1
ATOM 874 O O . THR A 1 113 ? 8.040 -0.063 -22.506 1.00 86.19 113 THR A O 1
ATOM 877 N N . LEU A 1 114 ? 8.410 0.318 -20.328 1.00 86.38 114 LEU A N 1
ATOM 878 C CA . LEU A 1 114 ? 9.846 0.070 -20.372 1.00 86.38 114 LEU A CA 1
ATOM 879 C C . LEU A 1 114 ? 10.166 -1.208 -19.600 1.00 86.38 114 LEU A C 1
ATOM 881 O O . LEU A 1 114 ? 10.008 -1.268 -18.383 1.00 86.38 114 LEU A O 1
ATOM 885 N N . PHE A 1 115 ? 10.627 -2.229 -20.311 1.00 84.00 115 PHE A N 1
ATOM 886 C CA . PHE A 1 115 ? 11.143 -3.461 -19.735 1.00 84.00 115 PHE A CA 1
ATOM 887 C C . PHE A 1 115 ? 12.656 -3.384 -19.623 1.00 84.00 115 PHE A C 1
ATOM 889 O O . PHE A 1 115 ? 13.350 -2.901 -20.515 1.00 84.00 115 PHE A O 1
ATOM 896 N N . ARG A 1 116 ? 13.176 -3.899 -18.513 1.00 85.44 116 ARG A N 1
ATOM 897 C CA . ARG A 1 116 ? 14.598 -3.877 -18.202 1.00 85.44 116 ARG A CA 1
ATOM 898 C C . ARG A 1 116 ? 15.093 -5.277 -17.869 1.00 85.44 116 ARG A C 1
ATOM 900 O O . ARG A 1 116 ? 14.503 -5.958 -17.034 1.00 85.44 116 ARG A O 1
ATOM 907 N N . TYR A 1 117 ? 16.214 -5.670 -18.463 1.00 82.31 117 TYR A N 1
ATOM 908 C CA . TYR A 1 117 ? 16.940 -6.890 -18.129 1.00 82.31 117 TYR A CA 1
ATOM 909 C C . TYR A 1 117 ? 18.352 -6.558 -17.647 1.00 82.31 117 TYR A C 1
ATOM 911 O O . TYR A 1 117 ? 19.079 -5.820 -18.306 1.00 82.31 117 TYR A O 1
ATOM 919 N N . VAL A 1 118 ? 18.740 -7.101 -16.494 1.00 84.75 118 VAL A N 1
ATOM 920 C CA . VAL A 1 118 ? 19.994 -6.766 -15.805 1.00 84.75 118 VAL A CA 1
ATOM 921 C C . VAL A 1 118 ? 20.822 -8.016 -15.625 1.00 84.75 118 VAL A C 1
ATOM 923 O O . VAL A 1 118 ? 20.323 -9.012 -15.100 1.00 84.75 118 VAL A O 1
ATOM 926 N N . VAL A 1 119 ? 22.097 -7.938 -15.992 1.00 84.44 119 VAL A N 1
ATOM 927 C CA . VAL A 1 119 ? 23.075 -8.974 -15.674 1.00 84.44 119 VAL A CA 1
ATOM 928 C C . VAL A 1 119 ? 23.949 -8.462 -14.526 1.00 84.44 119 VAL A C 1
ATOM 930 O O . VAL A 1 119 ? 24.668 -7.480 -14.712 1.00 84.44 119 VAL A O 1
ATOM 933 N N . PRO A 1 120 ? 23.891 -9.064 -13.326 1.00 78.62 120 PRO A N 1
ATOM 934 C CA . PRO A 1 120 ? 24.730 -8.644 -12.206 1.00 78.62 120 PRO A CA 1
ATOM 935 C C . PRO A 1 120 ? 26.202 -9.043 -12.424 1.00 78.62 120 PRO A C 1
ATOM 937 O O . PRO A 1 120 ? 26.484 -10.118 -12.954 1.00 78.62 120 PRO A O 1
ATOM 940 N N . ARG A 1 121 ? 27.158 -8.208 -11.975 1.00 70.00 121 ARG A N 1
ATOM 941 C CA . ARG A 1 121 ? 28.612 -8.487 -12.082 1.00 70.00 121 ARG A CA 1
ATOM 942 C C . ARG A 1 121 ? 29.084 -9.713 -11.297 1.00 70.00 121 ARG A C 1
ATOM 944 O O . ARG A 1 121 ? 30.090 -10.313 -11.658 1.00 70.00 121 ARG A O 1
ATOM 951 N N . S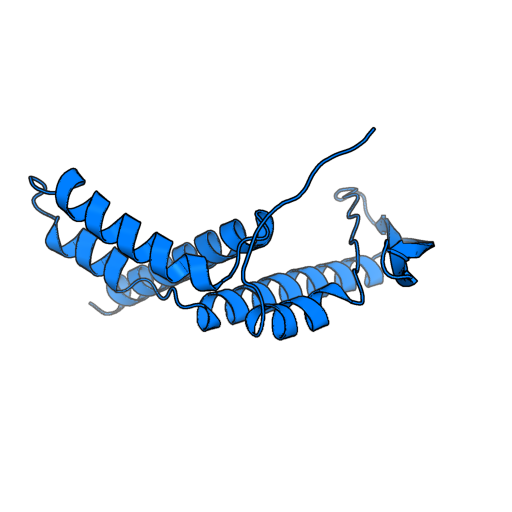ER A 1 122 ? 28.398 -10.074 -10.215 1.00 65.62 122 SER A N 1
ATOM 952 C CA . SER A 1 122 ? 28.734 -11.235 -9.384 1.00 65.62 122 SER A CA 1
ATOM 953 C C . SER A 1 122 ? 27.525 -12.157 -9.253 1.00 65.62 122 SER A C 1
ATOM 955 O O . SER A 1 122 ? 26.385 -11.693 -9.277 1.00 65.62 122 SER A O 1
ATOM 957 N N . LYS A 1 123 ? 27.761 -13.472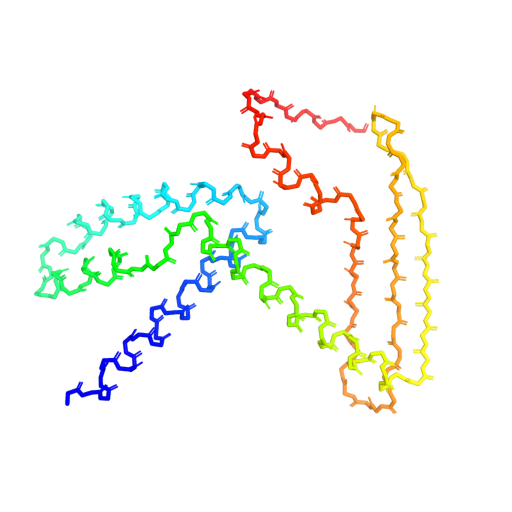 -9.126 1.00 53.84 123 LYS A N 1
ATOM 958 C CA . LYS A 1 123 ? 26.725 -14.505 -8.941 1.00 53.84 123 LYS A CA 1
ATOM 959 C C . LYS A 1 123 ? 26.006 -14.334 -7.594 1.00 53.84 123 LYS A C 1
ATOM 961 O O . LYS A 1 123 ? 26.180 -15.135 -6.681 1.00 53.84 123 LYS A O 1
ATOM 966 N N . ARG A 1 124 ? 25.184 -13.302 -7.441 1.00 47.53 124 ARG A N 1
ATOM 967 C CA . ARG A 1 124 ? 24.194 -13.203 -6.369 1.00 47.53 124 ARG A CA 1
ATOM 968 C C . ARG A 1 124 ? 22.876 -12.739 -6.980 1.00 47.53 124 ARG A C 1
ATOM 970 O O . ARG A 1 124 ? 22.691 -11.565 -7.251 1.00 47.53 124 ARG A O 1
ATOM 977 N N . ARG A 1 125 ? 21.994 -13.728 -7.175 1.00 46.16 125 ARG A N 1
ATOM 978 C CA . ARG A 1 125 ? 20.562 -13.643 -7.515 1.00 46.16 125 ARG A CA 1
ATOM 979 C C . ARG A 1 125 ? 20.221 -12.892 -8.809 1.00 46.16 125 ARG A C 1
ATOM 981 O O . ARG A 1 125 ? 20.106 -11.675 -8.850 1.00 46.16 125 ARG A O 1
ATOM 988 N N . THR A 1 126 ? 19.928 -13.660 -9.852 1.00 41.62 126 THR A N 1
ATOM 989 C CA . THR A 1 126 ? 19.175 -13.209 -11.027 1.00 41.62 126 THR A CA 1
ATOM 990 C C . THR A 1 126 ? 17.723 -12.946 -10.614 1.00 41.62 126 THR A C 1
ATOM 992 O O . THR A 1 126 ? 16.914 -13.869 -10.553 1.00 41.62 126 THR A O 1
ATOM 995 N N . THR A 1 127 ? 17.374 -11.697 -10.311 1.00 45.16 127 THR A N 1
ATOM 996 C CA . THR A 1 127 ? 15.973 -11.301 -10.098 1.00 45.16 127 THR A CA 1
ATOM 997 C C . THR A 1 127 ? 15.451 -10.676 -11.390 1.00 45.16 127 THR A C 1
ATOM 999 O O . THR A 1 127 ? 15.897 -9.602 -11.788 1.00 45.16 127 THR A O 1
ATOM 1002 N N . ARG A 1 128 ? 14.512 -11.342 -12.079 1.00 40.31 128 ARG A N 1
ATOM 1003 C CA . ARG A 1 128 ? 13.743 -10.718 -13.171 1.00 40.31 128 ARG A CA 1
ATOM 1004 C C . ARG A 1 128 ? 12.795 -9.705 -12.533 1.00 40.31 128 ARG A C 1
ATOM 1006 O O . ARG A 1 128 ? 11.785 -10.095 -11.961 1.00 40.31 128 ARG A O 1
ATOM 1013 N N . ILE A 1 129 ? 13.129 -8.421 -12.606 1.00 48.06 129 ILE A N 1
ATOM 1014 C CA . ILE A 1 129 ? 12.245 -7.345 -12.153 1.00 48.06 129 ILE A CA 1
ATOM 1015 C C . ILE A 1 129 ? 11.639 -6.698 -13.398 1.00 48.06 129 ILE A C 1
ATOM 1017 O O . ILE A 1 129 ? 12.286 -5.904 -14.074 1.00 48.06 129 ILE A O 1
ATOM 1021 N N . SER A 1 130 ? 10.395 -7.048 -13.720 1.00 37.69 130 SER A N 1
ATOM 1022 C CA . SER A 1 130 ? 9.594 -6.301 -14.690 1.00 37.69 130 SER A CA 1
ATOM 1023 C C . SER A 1 130 ? 9.005 -5.075 -13.990 1.00 37.69 130 SER A C 1
ATOM 1025 O O . SER A 1 130 ? 7.934 -5.153 -13.386 1.00 37.69 130 SER A O 1
ATOM 1027 N N . THR A 1 131 ? 9.697 -3.940 -14.026 1.00 40.69 131 THR A N 1
ATOM 1028 C CA . THR A 1 131 ? 9.095 -2.677 -13.584 1.00 40.69 131 THR A CA 1
ATOM 1029 C C . THR A 1 131 ? 8.248 -2.129 -14.728 1.00 40.69 131 THR A C 1
ATOM 1031 O O . THR A 1 131 ? 8.774 -1.492 -15.630 1.00 40.69 131 THR A O 1
ATOM 1034 N N . VAL A 1 132 ? 6.932 -2.354 -14.707 1.00 38.12 132 VAL A N 1
ATOM 1035 C CA . VAL A 1 132 ? 6.013 -1.609 -15.582 1.00 38.12 132 VAL A CA 1
ATOM 1036 C C . VAL A 1 132 ? 5.952 -0.176 -15.054 1.00 38.12 132 VAL A C 1
ATOM 1038 O O . VAL A 1 132 ? 5.142 0.153 -14.186 1.00 38.12 132 VAL A O 1
ATOM 1041 N N . LEU A 1 133 ? 6.832 0.691 -15.551 1.00 39.22 133 LEU A N 1
ATOM 1042 C CA . LEU A 1 133 ? 6.697 2.131 -15.367 1.00 39.22 133 LEU A CA 1
ATOM 1043 C C . LEU A 1 133 ? 5.500 2.599 -16.201 1.00 39.22 133 LEU A C 1
ATOM 1045 O O . LEU A 1 133 ? 5.656 3.044 -17.330 1.00 39.22 133 LEU A O 1
ATOM 1049 N N . ARG A 1 134 ? 4.279 2.517 -15.654 1.00 34.97 134 ARG A N 1
ATOM 1050 C CA . ARG A 1 134 ? 3.159 3.295 -16.202 1.00 34.97 134 ARG A CA 1
ATOM 1051 C C . ARG A 1 134 ? 3.471 4.767 -15.946 1.00 34.97 134 ARG A C 1
ATOM 1053 O O . ARG A 1 134 ? 3.101 5.301 -14.901 1.00 34.97 134 ARG A O 1
ATOM 1060 N N . ALA A 1 135 ? 4.102 5.434 -16.910 1.00 36.47 135 ALA A N 1
ATOM 1061 C CA . ALA A 1 135 ? 4.411 6.866 -16.858 1.00 36.47 135 ALA A CA 1
ATOM 1062 C C . ALA A 1 135 ? 3.170 7.747 -16.575 1.00 36.47 135 ALA A C 1
ATOM 1064 O O . ALA A 1 135 ? 3.294 8.872 -16.098 1.00 36.47 135 ALA A O 1
ATOM 1065 N N . ASN A 1 136 ? 1.960 7.203 -16.759 1.00 34.00 136 ASN A N 1
ATOM 1066 C CA . ASN A 1 136 ? 0.695 7.895 -16.526 1.00 34.00 136 ASN A CA 1
ATOM 1067 C C . ASN A 1 136 ? -0.129 7.385 -15.325 1.00 34.00 136 ASN A C 1
ATOM 1069 O O . ASN A 1 136 ? -1.175 7.969 -15.041 1.00 34.00 136 ASN A O 1
ATOM 1073 N N . SER A 1 137 ? 0.292 6.351 -14.576 1.00 35.34 137 SER A N 1
ATOM 1074 C CA . SER A 1 137 ? -0.515 5.835 -13.449 1.00 35.34 137 SER A CA 1
ATOM 1075 C C . SER A 1 137 ? -0.409 6.698 -12.195 1.00 35.34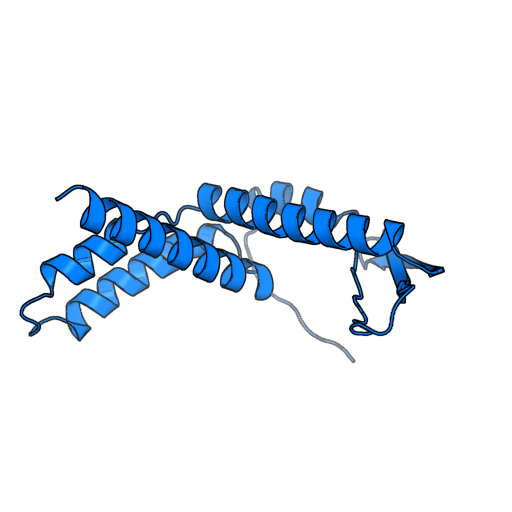 137 SER A C 1
ATOM 1077 O O . SER A 1 137 ? -1.423 6.933 -11.548 1.00 35.34 137 SER A O 1
ATOM 1079 N N . TRP A 1 138 ? 0.762 7.246 -11.867 1.00 31.52 138 TRP A N 1
ATOM 1080 C CA . TRP A 1 138 ? 0.919 8.066 -10.657 1.00 31.52 138 TRP A CA 1
ATOM 1081 C C . TRP A 1 138 ? 0.250 9.442 -10.767 1.00 31.52 138 TRP A C 1
ATOM 1083 O O . TRP A 1 138 ? -0.389 9.887 -9.814 1.00 31.52 138 TRP A O 1
ATOM 1093 N N . LYS A 1 139 ? 0.265 10.070 -11.954 1.00 29.61 139 LYS A N 1
ATOM 1094 C CA . LYS A 1 139 ? -0.544 11.278 -12.212 1.00 29.61 139 LYS A CA 1
ATOM 1095 C C . LYS A 1 139 ? -2.053 10.979 -12.243 1.00 29.61 139 LYS A C 1
ATOM 1097 O O . LYS A 1 139 ? -2.838 11.848 -11.862 1.00 29.61 139 LYS A O 1
ATOM 1102 N N . ARG A 1 140 ? -2.479 9.764 -12.634 1.00 32.47 140 ARG A N 1
ATOM 1103 C CA . ARG A 1 140 ? -3.892 9.332 -12.552 1.00 32.47 140 ARG A CA 1
ATOM 1104 C C . ARG A 1 140 ? -4.321 8.965 -11.133 1.00 32.47 140 ARG A C 1
ATOM 1106 O O . ARG A 1 140 ? -5.437 9.305 -10.790 1.00 32.47 140 ARG A O 1
ATOM 1113 N N . TYR A 1 141 ? -3.487 8.361 -10.285 1.00 33.41 141 TYR A N 1
ATOM 1114 C CA . TYR A 1 141 ? -3.889 8.023 -8.909 1.00 33.41 141 TYR A CA 1
ATOM 1115 C C . TYR A 1 141 ? -4.223 9.273 -8.080 1.00 33.41 141 TYR A C 1
ATOM 1117 O O . TYR A 1 141 ? -5.217 9.280 -7.365 1.00 33.41 141 TYR A O 1
ATOM 1125 N N . SER A 1 142 ? -3.479 10.371 -8.259 1.00 31.08 142 SER A N 1
ATOM 1126 C CA . SER A 1 142 ? -3.808 11.663 -7.637 1.00 31.08 142 SER A CA 1
ATOM 1127 C C . SER A 1 142 ? -5.069 12.324 -8.229 1.00 31.08 142 SER A C 1
ATOM 1129 O O . SER A 1 142 ? -5.825 12.944 -7.485 1.00 31.08 142 SER A O 1
ATOM 1131 N N . LYS A 1 143 ? -5.342 12.174 -9.538 1.00 28.94 143 LYS A N 1
ATOM 1132 C CA . LYS A 1 143 ? -6.524 12.771 -10.203 1.00 28.94 143 LYS A CA 1
ATOM 1133 C C . LYS A 1 143 ? -7.803 11.920 -10.129 1.00 28.94 143 LYS A C 1
ATOM 1135 O O . LYS A 1 143 ? -8.893 12.483 -10.152 1.00 28.94 143 LYS A O 1
ATOM 1140 N N . CYS A 1 144 ? -7.706 10.595 -10.019 1.00 30.11 144 CYS A N 1
ATOM 1141 C CA . CYS A 1 144 ? -8.853 9.686 -9.908 1.00 30.11 144 CYS A CA 1
ATOM 1142 C C . CYS A 1 144 ? -9.540 9.776 -8.538 1.00 30.11 144 CYS A C 1
ATOM 1144 O O . CYS A 1 144 ? -10.732 9.499 -8.453 1.00 30.11 144 CYS A O 1
ATOM 1146 N N . CYS A 1 145 ? -8.842 10.235 -7.492 1.00 39.41 145 CYS A N 1
ATOM 1147 C CA . CYS A 1 145 ? -9.453 10.479 -6.181 1.00 39.41 145 CYS A CA 1
ATOM 1148 C C . CYS A 1 145 ? -10.484 11.625 -6.182 1.00 39.41 145 CYS A C 1
ATOM 1150 O O . CYS A 1 145 ? -11.263 11.727 -5.243 1.00 39.41 145 CYS A O 1
ATOM 1152 N N . ALA A 1 146 ? -10.529 12.468 -7.222 1.00 32.53 146 ALA A N 1
ATOM 1153 C CA . ALA A 1 146 ? -11.459 13.598 -7.294 1.00 32.53 146 ALA A CA 1
ATOM 1154 C C . ALA A 1 146 ? -12.761 13.308 -8.067 1.00 32.53 146 ALA A C 1
ATOM 1156 O O . ALA A 1 146 ? -13.634 14.171 -8.112 1.00 32.53 146 ALA A O 1
ATOM 1157 N N . LYS A 1 147 ? -12.907 12.144 -8.721 1.00 36.12 147 LYS A N 1
ATOM 1158 C CA . LYS A 1 147 ? -14.062 11.865 -9.596 1.00 36.12 147 LYS A CA 1
ATOM 1159 C C . LYS A 1 147 ? -14.198 10.369 -9.877 1.00 36.12 147 LYS A C 1
ATOM 1161 O O . LYS A 1 147 ? -13.647 9.920 -10.872 1.00 36.12 147 LYS A O 1
ATOM 1166 N N . MET A 1 148 ? -14.955 9.617 -9.071 1.00 30.89 148 MET A N 1
ATOM 1167 C CA . MET A 1 148 ? -15.623 8.390 -9.549 1.00 30.89 148 MET A CA 1
ATOM 1168 C C . MET A 1 148 ? -16.903 8.070 -8.756 1.00 30.89 148 MET A C 1
ATOM 1170 O O . MET A 1 148 ? -16.815 7.626 -7.614 1.00 30.89 148 MET A O 1
ATOM 1174 N N . PRO A 1 149 ? -18.086 8.197 -9.382 1.00 33.44 149 PRO A N 1
ATOM 1175 C CA . PRO A 1 149 ? -19.232 7.332 -9.139 1.00 33.44 149 PRO A CA 1
ATOM 1176 C C . PRO A 1 149 ? -19.306 6.216 -10.206 1.00 33.44 149 PRO A C 1
ATOM 1178 O O . PRO A 1 149 ? -19.093 6.475 -11.387 1.00 33.44 149 PRO A O 1
ATOM 1181 N N . GLY A 1 150 ? -19.678 4.995 -9.798 1.00 33.03 150 GLY A N 1
ATOM 1182 C CA . GLY A 1 150 ? -20.288 3.985 -10.684 1.00 33.03 150 GLY A CA 1
ATOM 1183 C C . GLY A 1 150 ? -19.360 2.993 -11.415 1.00 33.03 150 GLY A C 1
ATOM 1184 O O . GLY A 1 150 ? -18.462 3.373 -12.150 1.00 33.03 150 GLY A O 1
ATOM 1185 N N . ARG A 1 151 ? -19.648 1.697 -11.206 1.00 41.16 151 ARG A N 1
ATOM 1186 C CA . ARG A 1 151 ? -19.117 0.446 -11.819 1.00 41.16 151 ARG A CA 1
ATOM 1187 C C . ARG A 1 151 ? -19.097 0.467 -13.375 1.00 41.16 151 ARG A C 1
ATOM 1189 O O . ARG A 1 151 ? -19.702 1.347 -13.958 1.00 41.16 151 ARG A O 1
ATOM 1196 N N . GLN A 1 152 ? -18.495 -0.451 -14.149 1.00 28.78 152 GLN A N 1
ATOM 1197 C CA . GLN A 1 152 ? -18.401 -1.926 -14.094 1.00 28.78 152 GLN A CA 1
ATOM 1198 C C . GLN A 1 152 ? -17.405 -2.377 -15.202 1.00 28.78 152 GLN A C 1
ATOM 1200 O O . GLN A 1 152 ? -17.405 -1.779 -16.274 1.00 28.78 152 GLN A O 1
ATOM 1205 N N . TRP A 1 153 ? -16.566 -3.401 -14.993 1.00 31.80 153 TRP A N 1
ATOM 1206 C CA . TRP A 1 153 ? -15.693 -3.955 -16.051 1.00 31.80 153 TRP A CA 1
ATOM 1207 C C . TRP A 1 153 ? -16.307 -5.240 -16.616 1.00 31.80 153 TRP A C 1
ATOM 1209 O O . TRP A 1 153 ? -16.334 -6.251 -15.916 1.00 31.80 153 TRP A O 1
ATOM 1219 N N . ASN A 1 154 ? -16.758 -5.216 -17.873 1.00 29.09 154 ASN A N 1
ATOM 1220 C CA . ASN A 1 154 ? -17.026 -6.434 -18.640 1.00 29.09 154 ASN A CA 1
ATOM 1221 C C . ASN A 1 154 ? -15.769 -6.838 -19.412 1.00 29.09 154 ASN A C 1
ATOM 1223 O O . ASN A 1 154 ? -15.130 -6.021 -20.072 1.00 29.09 154 ASN A O 1
ATOM 1227 N N . ARG A 1 155 ? -15.418 -8.116 -19.282 1.00 30.66 155 ARG A N 1
ATOM 1228 C CA . ARG A 1 155 ? -14.272 -8.774 -19.906 1.00 30.66 155 ARG A CA 1
ATOM 1229 C C . ARG A 1 155 ? -14.787 -9.430 -21.191 1.00 30.66 155 ARG A C 1
ATOM 1231 O O . ARG A 1 155 ? -15.577 -10.363 -21.083 1.00 30.66 155 ARG A O 1
ATOM 1238 N N . TYR A 1 156 ? -14.387 -8.955 -22.369 1.00 32.00 156 TYR A N 1
ATOM 1239 C CA . TYR A 1 156 ? -14.628 -9.682 -23.620 1.00 32.00 156 TYR A CA 1
ATOM 1240 C C . TYR A 1 156 ? -13.331 -10.290 -24.151 1.00 32.00 156 TYR A C 1
ATOM 1242 O O . TYR A 1 156 ? -12.249 -9.750 -23.918 1.00 32.00 156 TYR A O 1
ATOM 1250 N N . LYS A 1 157 ? -13.518 -11.483 -24.725 1.00 32.69 157 LYS A N 1
ATOM 1251 C CA . LYS A 1 157 ? -12.537 -12.402 -25.305 1.00 32.69 157 LYS A CA 1
ATOM 1252 C C . LYS A 1 157 ? -11.765 -11.783 -26.460 1.00 32.69 157 LYS A C 1
ATOM 1254 O O . LYS A 1 157 ? -12.373 -10.949 -27.164 1.00 32.69 157 LYS A O 1
#

Organism: Araneus ventricosus (NCBI:txid182803)

Secondary structure (DSSP, 8-state):
-HHHHHHHHHHHHHHHHHHHHHHHHTT--TTHHHHHHHHHHHHHHHHTTT-TTHHHHHHHHHTS---HHHHHHHHHHHHHHHHHHHHHHHHTEEEEEEEEEEEE-TT--EEEEEEEEEEESSSS----------TTHHHHHHHHTT-----------

pLDDT: mean 76.27, std 23.28, range [28.78, 95.44]